Protein AF-A0A925YW30-F1 (afdb_monomer)

Sequence (113 aa):
MREVQIYVQTLQQWRKRVFTVETRYPPSVYTAKISVETAEELSKDDKESLELTLLRVLEEKLRSDFKLLLEDTEEKGGFLETGALEKLSKKLERYMQKAVAPYELRQWSAAID

Solvent-accessible surface area (backbone atoms only — not comparable to full-atom values): 6564 Å² total; per-residue (Å²): 135,80,84,7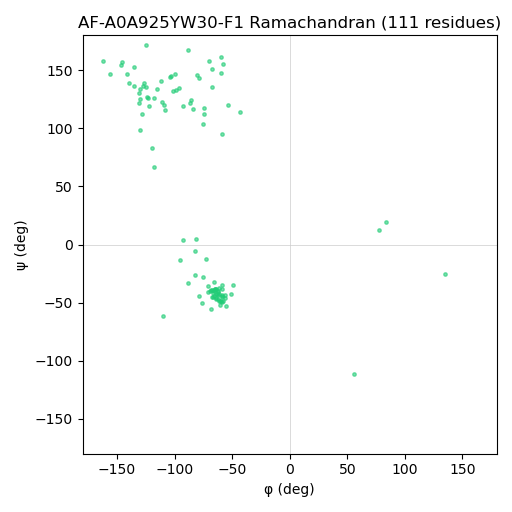7,77,73,47,79,50,76,51,73,51,77,57,91,44,32,40,40,39,39,37,35,38,39,87,45,89,43,33,40,41,40,39,41,31,39,67,56,81,69,54,71,68,55,49,53,52,50,49,55,48,53,47,46,44,54,69,49,52,47,45,50,54,50,44,53,50,62,68,65,51,80,82,70,86,83,57,75,57,100,57,53,59,59,53,49,44,56,50,50,51,55,51,47,54,63,66,46,65,89,53,72,58,70,49,70,52,72,50,68,86

Foldseek 3Di:
DDQDDWDKDKDWDDDFQKIKMWIDTPPAPKIKIKIFGAPHGDDPVVVVLLVVLLCCLVGPVLNVLVRVQQVVDDDDDRDRPDCSQVVSQVSSVVSVCVSCVVGHTPDMDMHMD

Radius of gyration: 14.93 Å; Cα contacts (8 Å, |Δi|>4): 155; chains: 1; bounding box: 40×22×43 Å

pLDDT: mean 88.9, std 11.85, range [49.44, 97.81]

Secondary structure (DSSP, 8-state):
-PPPP---EEEEEEETTEEEEEEE-TTS--EEEEEEEESSPPPHHHHHHHHHHHHHIIIIIIHHHHHHHHHHS--STTPPPTTHHHHHHHHHHHHHHHHHTTS-EEEEEEEE-

Mean predicted aligned error: 4.87 Å

Structure (mmCIF, N/CA/C/O backbone):
data_AF-A0A925YW30-F1
#
_entry.id   AF-A0A925YW30-F1
#
loop_
_atom_site.group_PDB
_atom_site.id
_atom_site.type_symbol
_atom_site.label_atom_id
_atom_site.label_alt_id
_atom_site.label_comp_id
_atom_site.label_asym_id
_atom_site.label_entity_id
_atom_site.label_seq_id
_atom_site.pdbx_PDB_ins_code
_atom_site.Cartn_x
_atom_site.Cartn_y
_atom_site.Cartn_z
_atom_site.occupancy
_atom_site.B_iso_or_equiv
_atom_site.auth_seq_id
_atom_site.auth_comp_id
_atom_site.auth_asym_id
_atom_site.auth_atom_id
_atom_site.pdbx_PDB_model_num
ATOM 1 N N . MET A 1 1 ? 25.604 -2.030 -14.489 1.00 56.94 1 MET A N 1
ATOM 2 C CA . MET A 1 1 ? 24.255 -1.858 -13.911 1.00 56.94 1 MET A CA 1
ATOM 3 C C . MET A 1 1 ? 24.096 -0.400 -13.525 1.00 56.94 1 MET A C 1
ATOM 5 O O . MET A 1 1 ? 24.996 0.125 -12.880 1.00 56.94 1 MET A O 1
ATOM 9 N N . ARG A 1 2 ? 23.034 0.265 -13.990 1.00 60.38 2 ARG A N 1
ATOM 10 C CA . ARG A 1 2 ? 22.665 1.619 -13.549 1.00 60.38 2 ARG A CA 1
ATOM 11 C C . ARG A 1 2 ? 21.826 1.447 -12.285 1.00 60.38 2 ARG A C 1
ATOM 13 O O . ARG A 1 2 ? 20.855 0.707 -12.329 1.00 60.38 2 ARG A O 1
ATOM 20 N N . GLU A 1 3 ? 22.221 2.069 -11.182 1.00 71.25 3 GLU A N 1
ATOM 21 C CA . GLU A 1 3 ? 21.423 2.044 -9.957 1.00 71.25 3 GLU A CA 1
ATOM 22 C C . GLU A 1 3 ? 20.364 3.148 -10.030 1.00 71.25 3 GLU A C 1
ATOM 24 O O . GLU A 1 3 ? 20.705 4.331 -10.097 1.00 71.25 3 GLU A O 1
ATOM 29 N N . VAL A 1 4 ? 19.082 2.773 -10.041 1.00 77.38 4 VAL A N 1
ATOM 30 C CA . VAL A 1 4 ? 17.984 3.748 -10.022 1.00 77.38 4 VAL A CA 1
ATOM 31 C C . VAL A 1 4 ? 17.668 4.104 -8.573 1.00 77.38 4 VAL A C 1
ATOM 33 O O . VAL A 1 4 ? 17.332 3.242 -7.756 1.00 77.38 4 VAL A O 1
ATOM 36 N N . GLN A 1 5 ? 17.755 5.390 -8.234 1.00 82.94 5 GLN A N 1
ATOM 37 C CA . GLN A 1 5 ? 17.330 5.881 -6.927 1.00 82.94 5 GLN A CA 1
ATOM 38 C C . GLN A 1 5 ? 15.874 6.350 -6.990 1.00 82.94 5 GLN A C 1
ATOM 40 O O . GLN A 1 5 ? 15.547 7.275 -7.731 1.00 82.94 5 GLN A O 1
ATOM 45 N N . ILE A 1 6 ? 15.011 5.709 -6.198 1.00 85.31 6 ILE A N 1
ATOM 46 C CA . ILE A 1 6 ? 13.602 6.082 -6.039 1.00 85.31 6 ILE A CA 1
ATOM 47 C C . ILE A 1 6 ? 13.408 6.668 -4.646 1.00 85.31 6 ILE A C 1
ATOM 49 O O . ILE A 1 6 ? 13.652 6.002 -3.636 1.00 85.31 6 ILE A O 1
ATOM 53 N N . TYR A 1 7 ? 12.962 7.916 -4.600 1.00 89.12 7 TYR A N 1
ATOM 54 C CA . TYR A 1 7 ? 12.586 8.611 -3.378 1.00 89.12 7 TYR A CA 1
ATOM 55 C C . TYR A 1 7 ? 11.113 8.369 -3.054 1.00 89.12 7 TYR A C 1
ATOM 57 O O . TYR A 1 7 ? 10.351 7.869 -3.876 1.00 89.12 7 TYR A O 1
ATOM 65 N N . VAL A 1 8 ? 10.716 8.722 -1.835 1.00 93.56 8 VAL A N 1
ATOM 66 C CA . VAL A 1 8 ? 9.367 8.496 -1.315 1.00 93.56 8 VAL A CA 1
ATOM 67 C C . VAL A 1 8 ? 8.866 9.794 -0.708 1.00 93.56 8 VAL A C 1
ATOM 69 O O . VAL A 1 8 ? 9.571 10.422 0.082 1.00 93.56 8 VAL A O 1
ATOM 72 N N . GLN A 1 9 ? 7.659 10.199 -1.083 1.00 95.06 9 GLN A N 1
ATOM 73 C CA . GLN A 1 9 ? 6.948 11.302 -0.445 1.00 95.06 9 GLN A CA 1
ATOM 74 C C . GLN A 1 9 ? 5.556 10.820 -0.069 1.00 95.06 9 GLN A C 1
ATOM 76 O O . GLN A 1 9 ? 4.747 10.549 -0.955 1.00 95.06 9 GLN A O 1
ATOM 81 N N . THR A 1 10 ? 5.290 10.718 1.230 1.00 96.50 10 THR A N 1
ATOM 82 C CA . THR A 1 10 ? 4.057 10.126 1.749 1.00 96.50 10 THR A CA 1
ATOM 83 C C . THR A 1 10 ? 3.214 11.160 2.479 1.00 96.50 10 THR A C 1
ATOM 85 O O . THR A 1 10 ? 3.709 11.922 3.309 1.00 96.50 10 THR A O 1
ATOM 88 N N . LEU A 1 11 ? 1.920 11.168 2.176 1.00 96.69 11 LEU A N 1
ATOM 89 C CA . LEU A 1 11 ? 0.892 11.912 2.887 1.00 96.69 11 LEU A CA 1
ATOM 90 C C . LEU A 1 11 ? -0.102 10.913 3.460 1.00 96.69 11 LEU A C 1
ATOM 92 O O . LEU A 1 11 ? -0.666 10.108 2.725 1.00 96.69 11 LEU A O 1
ATOM 96 N N . GLN A 1 12 ? -0.346 10.983 4.762 1.00 96.00 12 GLN A N 1
ATOM 97 C CA . GLN A 1 12 ? -1.265 10.082 5.445 1.00 96.00 12 GLN A CA 1
ATOM 98 C C . GLN A 1 12 ? -2.171 10.837 6.406 1.00 96.00 12 GLN A C 1
ATOM 100 O O . GLN A 1 12 ? -1.813 11.895 6.925 1.00 96.00 12 GLN A O 1
ATOM 105 N N . GLN A 1 13 ? -3.357 10.291 6.643 1.00 96.94 13 GLN A N 1
ATOM 106 C CA . GLN A 1 13 ? -4.298 10.842 7.607 1.00 96.94 13 GLN A CA 1
ATOM 107 C C . GLN A 1 13 ? -5.262 9.768 8.106 1.00 96.94 13 GLN A C 1
ATOM 109 O O . GLN A 1 13 ? -5.726 8.912 7.349 1.00 96.94 13 GLN A O 1
ATOM 114 N N . TRP A 1 14 ? -5.645 9.911 9.370 1.00 96.19 14 TRP A N 1
ATOM 115 C CA . TRP A 1 14 ? -6.814 9.262 9.943 1.00 96.19 14 TRP A CA 1
ATOM 116 C C . TRP A 1 14 ? -7.990 10.236 9.974 1.00 96.19 14 TRP A C 1
ATOM 118 O O . TRP A 1 14 ? -7.874 11.375 10.426 1.00 96.19 14 TRP A O 1
ATOM 128 N N . ARG A 1 15 ? -9.158 9.774 9.531 1.00 94.50 15 ARG A N 1
ATOM 129 C CA . ARG A 1 15 ? -10.443 10.462 9.679 1.00 94.50 15 ARG A CA 1
ATOM 130 C C . ARG A 1 15 ? -11.461 9.483 10.242 1.00 94.50 15 ARG A C 1
ATOM 132 O O . ARG A 1 15 ? -12.058 8.698 9.508 1.00 94.50 15 ARG A O 1
ATOM 139 N N . LYS A 1 16 ? -11.685 9.548 11.557 1.00 91.75 16 LYS A N 1
ATOM 140 C CA . LYS A 1 16 ? -12.537 8.596 12.290 1.00 91.75 16 LYS A CA 1
ATOM 141 C C . LYS A 1 16 ? -12.053 7.154 12.052 1.00 91.75 16 LYS A C 1
ATOM 143 O O . LYS A 1 16 ? -10.968 6.805 12.498 1.00 91.75 16 LYS A O 1
ATOM 148 N N . ARG A 1 17 ? -12.839 6.352 11.327 1.00 95.00 17 ARG A N 1
ATOM 149 C CA . ARG A 1 17 ? -12.583 4.938 10.995 1.00 95.00 17 ARG A CA 1
ATOM 150 C C . ARG A 1 17 ? -11.871 4.738 9.658 1.00 95.00 17 ARG A C 1
ATOM 152 O O . ARG A 1 17 ? -11.713 3.611 9.211 1.00 95.00 17 ARG A O 1
ATOM 159 N N . VAL A 1 18 ? -11.497 5.827 8.991 1.00 96.69 18 VAL A N 1
ATOM 160 C CA . VAL A 1 18 ? -10.881 5.777 7.668 1.00 96.69 18 VAL A CA 1
ATOM 161 C C . VAL A 1 18 ? -9.430 6.208 7.771 1.00 96.69 18 VAL A C 1
ATOM 163 O O . VAL A 1 18 ? -9.147 7.326 8.203 1.00 96.69 18 VAL A O 1
ATOM 166 N N . PHE A 1 19 ? -8.526 5.340 7.339 1.00 97.62 19 PHE A N 1
ATOM 167 C CA . PHE A 1 19 ? -7.138 5.683 7.080 1.00 97.62 19 PHE A CA 1
ATOM 168 C C . PHE A 1 19 ? -6.929 5.849 5.583 1.00 97.62 19 PHE A C 1
ATOM 170 O O . PHE A 1 19 ? -7.330 4.990 4.800 1.00 97.62 19 PHE A O 1
ATOM 177 N N . THR A 1 20 ? -6.285 6.940 5.185 1.00 97.81 20 THR A N 1
ATOM 178 C CA . THR A 1 20 ? -5.854 7.141 3.800 1.00 97.81 20 THR A CA 1
ATOM 179 C C . THR A 1 20 ? -4.381 7.479 3.771 1.00 97.81 20 THR A C 1
ATOM 181 O O . THR A 1 20 ? -3.947 8.343 4.536 1.00 97.81 20 THR A O 1
ATOM 184 N N . VAL A 1 21 ? -3.653 6.869 2.843 1.00 97.56 21 VAL A N 1
ATOM 185 C CA . VAL A 1 21 ? -2.254 7.181 2.570 1.00 97.56 21 VAL A CA 1
ATOM 186 C C . VAL A 1 21 ? -2.017 7.274 1.064 1.00 97.56 21 VAL A C 1
ATOM 188 O O . VAL A 1 21 ? -2.522 6.463 0.290 1.00 97.56 21 VAL A O 1
ATOM 191 N N . GLU A 1 22 ? -1.273 8.294 0.657 1.00 97.19 22 GLU A N 1
ATOM 192 C CA . GLU A 1 22 ? -0.815 8.543 -0.705 1.00 97.19 22 GLU A CA 1
ATOM 193 C C . GLU A 1 22 ? 0.710 8.647 -0.690 1.00 97.19 22 GLU A C 1
ATOM 195 O O . GLU A 1 22 ? 1.263 9.470 0.037 1.00 97.19 22 GLU A O 1
ATOM 200 N N . THR A 1 23 ? 1.385 7.853 -1.514 1.00 96.94 23 THR A N 1
ATOM 201 C CA . THR A 1 23 ? 2.842 7.858 -1.642 1.00 96.94 23 THR A CA 1
ATOM 202 C C . THR A 1 23 ? 3.247 8.094 -3.088 1.00 96.94 23 THR A C 1
ATOM 204 O O . THR A 1 23 ? 2.831 7.367 -3.988 1.00 96.94 23 THR A O 1
ATOM 207 N N . ARG A 1 24 ? 4.103 9.091 -3.307 1.00 94.75 24 ARG A N 1
ATOM 208 C CA . ARG A 1 24 ? 4.718 9.399 -4.605 1.00 94.75 24 ARG A CA 1
ATOM 209 C C . ARG A 1 24 ? 6.129 8.838 -4.673 1.00 94.75 24 ARG A C 1
ATOM 211 O O . ARG A 1 24 ? 6.846 8.874 -3.669 1.00 94.75 24 ARG A O 1
ATOM 218 N N . TYR A 1 25 ? 6.543 8.414 -5.868 1.00 90.81 25 TYR A N 1
ATOM 219 C CA . TYR A 1 25 ? 7.838 7.763 -6.100 1.00 90.81 25 TYR A CA 1
ATOM 220 C C . TYR A 1 25 ? 8.775 8.539 -7.053 1.00 90.81 25 TYR A C 1
ATOM 222 O O . TYR A 1 25 ? 9.061 8.049 -8.148 1.00 90.81 25 TYR A O 1
ATOM 230 N N . PRO A 1 26 ? 9.293 9.734 -6.702 1.00 87.31 26 PRO A N 1
ATOM 231 C CA . PRO A 1 26 ? 10.217 10.469 -7.573 1.00 87.31 26 PRO A CA 1
ATOM 232 C C . PRO A 1 26 ? 11.501 9.672 -7.895 1.00 87.31 26 PRO A C 1
ATOM 234 O O . PRO A 1 26 ? 11.983 8.943 -7.029 1.00 87.31 26 PRO A O 1
ATOM 237 N N . PRO A 1 27 ? 12.108 9.826 -9.088 1.00 80.56 27 PRO A N 1
ATOM 238 C CA . PRO A 1 27 ? 11.735 10.746 -10.167 1.00 80.56 27 PRO A CA 1
ATOM 239 C C . PRO A 1 27 ? 10.586 10.244 -11.058 1.00 80.56 27 PRO A C 1
ATOM 241 O O . PRO A 1 27 ? 10.265 10.899 -12.046 1.00 80.56 27 PRO A O 1
ATOM 244 N N . SER A 1 28 ? 9.970 9.100 -10.744 1.00 78.44 28 SER A N 1
ATOM 245 C CA . SER A 1 28 ? 8.810 8.619 -11.497 1.00 78.44 28 SER A CA 1
ATOM 246 C C . SER A 1 28 ? 7.574 9.489 -11.245 1.00 78.44 28 SER A C 1
ATOM 248 O O . SER A 1 28 ? 7.470 10.179 -10.228 1.00 78.44 28 SER A O 1
ATOM 250 N N . VAL A 1 29 ? 6.622 9.438 -12.176 1.00 84.00 29 VAL A N 1
ATOM 251 C CA . VAL A 1 29 ? 5.335 10.148 -12.073 1.00 84.00 29 VAL A CA 1
ATOM 252 C C . VAL A 1 29 ? 4.299 9.393 -11.235 1.00 84.00 29 VAL A C 1
ATOM 254 O O . VAL A 1 29 ? 3.220 9.925 -10.988 1.00 84.00 29 VAL A O 1
ATOM 257 N N . TYR A 1 30 ? 4.618 8.170 -10.802 1.00 88.88 30 TYR A N 1
ATOM 258 C CA . TYR A 1 30 ? 3.640 7.268 -10.211 1.00 88.88 30 TYR A CA 1
ATOM 259 C C . TYR A 1 30 ? 3.329 7.603 -8.755 1.00 88.88 30 TYR A C 1
ATOM 261 O O . TYR A 1 30 ? 4.207 7.953 -7.955 1.00 88.88 30 TYR A O 1
ATOM 269 N N . THR A 1 31 ? 2.059 7.428 -8.410 1.00 93.38 31 THR A N 1
ATOM 270 C CA . THR A 1 31 ? 1.514 7.641 -7.074 1.00 93.38 31 THR A CA 1
ATOM 271 C C . THR A 1 31 ? 0.703 6.426 -6.647 1.00 93.38 31 THR A C 1
ATOM 273 O O . THR A 1 31 ? -0.243 6.041 -7.321 1.00 93.38 31 THR A O 1
ATOM 276 N N . ALA A 1 32 ? 1.026 5.835 -5.500 1.00 96.06 32 ALA A N 1
ATOM 277 C CA . ALA A 1 32 ? 0.212 4.787 -4.897 1.00 96.06 32 ALA A CA 1
ATOM 278 C C . ALA A 1 32 ? -0.720 5.375 -3.837 1.00 96.06 32 ALA A C 1
ATOM 280 O O . ALA A 1 32 ? -0.294 6.167 -2.998 1.00 96.06 32 ALA A O 1
ATOM 281 N N . LYS A 1 33 ? -1.986 4.964 -3.851 1.00 97.00 33 LYS A N 1
ATOM 282 C CA . LYS A 1 33 ? -3.004 5.382 -2.884 1.00 97.00 33 LYS A CA 1
ATOM 283 C C . LYS A 1 33 ? -3.623 4.164 -2.230 1.00 97.00 33 LYS A C 1
ATOM 285 O O . LYS A 1 33 ? -3.987 3.210 -2.912 1.00 97.00 33 LYS A O 1
ATOM 290 N N . ILE A 1 34 ? -3.782 4.223 -0.915 1.00 97.44 34 ILE A N 1
ATOM 291 C CA . ILE A 1 34 ? -4.487 3.227 -0.114 1.00 97.44 34 ILE A CA 1
ATOM 292 C C . ILE A 1 34 ? -5.554 3.938 0.715 1.00 97.44 34 ILE A C 1
ATOM 294 O O . ILE A 1 34 ? -5.308 4.994 1.298 1.00 97.44 34 ILE A O 1
ATOM 298 N N . SER A 1 35 ? -6.729 3.321 0.804 1.00 97.69 35 SER A N 1
ATOM 299 C CA . SER A 1 35 ? -7.790 3.696 1.736 1.00 97.69 35 SER A CA 1
ATOM 300 C C . SER A 1 35 ? -8.274 2.455 2.474 1.00 97.69 35 SER A C 1
ATOM 302 O O . SER A 1 35 ? -8.510 1.421 1.848 1.00 97.69 35 SER A O 1
ATOM 304 N N . VAL A 1 36 ? -8.422 2.551 3.791 1.00 97.38 36 VAL A N 1
ATOM 305 C CA . VAL A 1 36 ? -8.913 1.477 4.657 1.00 97.38 36 VAL A CA 1
ATOM 306 C C . VAL A 1 36 ? -10.008 2.035 5.557 1.00 97.38 36 VAL A C 1
ATOM 308 O O . VAL A 1 36 ? -9.762 2.974 6.308 1.00 97.38 36 VAL A O 1
ATOM 311 N N . GLU A 1 37 ? -11.208 1.458 5.495 1.00 97.56 37 GLU A N 1
ATOM 312 C CA . GLU A 1 37 ? -12.322 1.750 6.403 1.00 97.56 37 GLU A CA 1
ATOM 313 C C . GLU A 1 37 ? -12.534 0.566 7.350 1.00 97.56 37 GLU A C 1
ATOM 315 O O . GLU A 1 37 ? -12.901 -0.535 6.929 1.00 97.56 37 GLU A O 1
ATOM 320 N N . THR A 1 38 ? -12.317 0.798 8.641 1.00 96.19 38 THR A N 1
ATOM 321 C CA . THR A 1 38 ? -12.493 -0.207 9.693 1.00 96.19 38 THR A CA 1
ATOM 322 C C . THR A 1 38 ? -13.972 -0.332 10.068 1.00 96.19 38 THR A C 1
ATOM 324 O O . THR A 1 38 ? -14.719 0.651 10.033 1.00 96.19 38 THR A O 1
ATOM 327 N N . ALA A 1 39 ? -14.424 -1.541 10.416 1.00 94.50 39 ALA A N 1
ATOM 328 C CA . ALA A 1 39 ? -15.815 -1.765 10.825 1.00 94.50 39 ALA A CA 1
ATOM 329 C C . ALA A 1 39 ? -16.149 -0.965 12.097 1.00 94.50 39 ALA A C 1
ATOM 331 O O . ALA A 1 39 ? -17.185 -0.295 12.188 1.00 94.50 39 ALA A O 1
ATOM 332 N N . GLU A 1 40 ? -15.204 -0.946 13.034 1.00 93.19 40 GLU A N 1
ATOM 333 C CA . GLU A 1 40 ? -15.289 -0.249 14.312 1.00 93.19 40 GLU A CA 1
ATOM 334 C C . GLU A 1 40 ? -14.116 0.712 14.507 1.00 93.19 40 GLU A C 1
ATOM 336 O O . GLU A 1 40 ? -13.188 0.769 13.699 1.00 93.19 40 GLU A O 1
ATOM 341 N N . GLU A 1 41 ? -14.175 1.535 15.552 1.00 92.25 41 GLU A N 1
ATOM 342 C CA . GLU A 1 41 ? -13.032 2.375 15.891 1.00 92.25 41 GLU A CA 1
ATOM 343 C C . GLU A 1 41 ? -11.935 1.524 16.535 1.00 92.25 41 GLU A C 1
ATOM 345 O O . GLU A 1 41 ? -12.135 0.945 17.597 1.00 92.25 41 GLU A O 1
ATOM 350 N N . LEU A 1 42 ? -10.778 1.465 15.875 1.00 93.38 42 LEU A N 1
ATOM 351 C CA . LEU A 1 42 ? -9.611 0.761 16.389 1.00 93.38 42 LEU A CA 1
ATOM 352 C C . LEU A 1 42 ? -9.035 1.451 17.629 1.00 93.38 42 LEU A C 1
ATOM 354 O O . LEU A 1 42 ? -9.092 2.681 17.765 1.00 93.38 42 LEU A O 1
ATOM 358 N N . SER A 1 43 ? -8.409 0.644 18.486 1.00 95.06 43 SER A N 1
ATOM 359 C CA . SER A 1 43 ? -7.575 1.141 19.576 1.00 95.06 43 SER A CA 1
ATOM 360 C C . SER A 1 43 ? -6.414 1.984 19.029 1.00 95.06 43 SER A C 1
ATOM 362 O O . SER A 1 43 ? -6.067 1.913 17.847 1.00 95.06 43 SER A O 1
ATOM 364 N N . LYS A 1 44 ? -5.804 2.814 19.881 1.00 94.56 44 LYS A N 1
ATOM 365 C CA . LYS 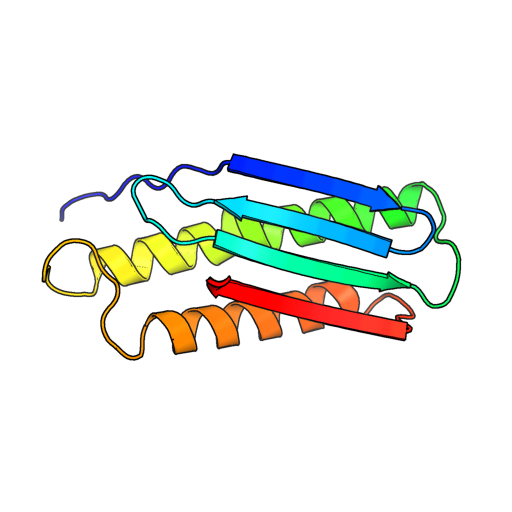A 1 44 ? -4.663 3.642 19.469 1.00 94.56 44 LYS A CA 1
ATOM 366 C C . LYS A 1 44 ? -3.498 2.778 18.963 1.00 94.56 44 LYS A C 1
ATOM 368 O O . LYS A 1 44 ? -2.958 3.068 17.900 1.00 94.56 44 LYS A O 1
ATOM 373 N N . ASP A 1 45 ? -3.188 1.701 19.676 1.00 95.88 45 ASP A N 1
ATOM 374 C CA . ASP A 1 45 ? -2.088 0.794 19.340 1.00 95.88 45 ASP A CA 1
ATOM 375 C C . ASP A 1 45 ? -2.350 0.070 18.008 1.00 95.88 45 ASP A C 1
ATOM 377 O O . ASP A 1 45 ? -1.453 -0.066 17.176 1.00 95.88 45 ASP A O 1
ATOM 381 N N . ASP A 1 46 ? -3.603 -0.320 17.749 1.00 94.94 46 ASP A N 1
ATOM 382 C CA . ASP A 1 46 ? -3.995 -0.940 16.480 1.00 94.94 46 ASP A CA 1
ATOM 383 C C . ASP A 1 46 ? -3.928 0.040 15.306 1.00 94.94 46 ASP A C 1
ATOM 385 O O . ASP A 1 46 ? -3.497 -0.350 14.218 1.00 94.94 46 ASP A O 1
ATOM 389 N N . LYS A 1 47 ? -4.321 1.308 15.515 1.00 95.06 47 LYS A N 1
ATOM 390 C CA . LYS A 1 47 ? -4.182 2.366 14.500 1.00 95.06 47 LYS A CA 1
ATOM 391 C C . LYS A 1 47 ? -2.715 2.559 14.124 1.00 95.06 47 LYS A C 1
ATOM 393 O O . LYS A 1 47 ? -2.402 2.560 12.937 1.00 95.06 47 LYS A O 1
ATOM 398 N N . GLU A 1 48 ? -1.830 2.672 15.113 1.00 95.75 48 GLU A N 1
ATOM 399 C CA . GLU A 1 48 ? -0.387 2.833 14.897 1.00 95.75 48 GLU A CA 1
ATOM 400 C C . GLU A 1 48 ? 0.224 1.603 14.204 1.00 95.75 48 GLU A C 1
ATOM 402 O O . GLU A 1 48 ? 0.994 1.738 13.254 1.00 95.75 48 GLU A O 1
ATOM 407 N N . SER A 1 49 ? -0.163 0.394 14.619 1.00 96.25 49 SER A N 1
ATOM 408 C CA . SER A 1 49 ? 0.312 -0.860 14.019 1.00 96.25 49 SER A CA 1
ATOM 409 C C . SER A 1 49 ? -0.119 -1.014 12.555 1.00 96.25 49 SER A C 1
ATOM 411 O O . SER A 1 49 ? 0.703 -1.336 11.685 1.00 96.25 49 SER A O 1
ATOM 413 N N . LEU A 1 50 ? -1.394 -0.740 12.255 1.00 95.75 50 LEU A N 1
ATOM 414 C CA . LEU A 1 50 ? -1.917 -0.781 10.892 1.00 95.75 50 LEU A CA 1
ATOM 415 C C . LEU A 1 50 ? -1.237 0.281 10.025 1.00 95.75 50 LEU A C 1
ATOM 417 O O . LEU A 1 50 ? -0.766 -0.033 8.934 1.00 95.75 50 LEU A O 1
ATOM 421 N N . GLU A 1 51 ? -1.131 1.513 10.522 1.00 96.31 51 GLU A N 1
ATOM 422 C CA . GLU A 1 51 ? -0.461 2.619 9.838 1.00 96.31 51 GLU A CA 1
ATOM 423 C C . GLU A 1 51 ? 0.984 2.264 9.469 1.00 96.31 51 GLU A C 1
ATOM 425 O O . GLU A 1 51 ? 1.347 2.309 8.293 1.00 96.31 51 GLU A O 1
ATOM 430 N N . LEU A 1 52 ? 1.789 1.814 10.437 1.00 96.75 52 LEU A N 1
ATOM 431 C CA . LEU A 1 52 ? 3.172 1.390 10.198 1.00 96.75 52 LEU A CA 1
ATOM 432 C C . LEU A 1 52 ? 3.258 0.250 9.180 1.00 96.75 52 LEU A C 1
ATOM 434 O O . LEU A 1 52 ? 4.172 0.210 8.353 1.00 96.75 52 LEU A O 1
ATOM 438 N N . THR A 1 53 ? 2.310 -0.684 9.220 1.00 97.00 53 THR A N 1
ATOM 439 C CA . THR A 1 53 ? 2.264 -1.800 8.274 1.00 97.00 53 THR A CA 1
ATOM 440 C C . THR A 1 53 ? 1.976 -1.313 6.855 1.00 97.00 53 THR A C 1
ATOM 442 O O . THR A 1 53 ? 2.658 -1.732 5.917 1.00 97.00 53 THR A O 1
ATOM 445 N N . LEU A 1 54 ? 1.005 -0.414 6.685 1.00 96.31 54 LEU A N 1
ATOM 446 C CA . LEU A 1 54 ? 0.638 0.159 5.388 1.00 96.31 54 LEU A CA 1
ATOM 447 C C . LEU A 1 54 ? 1.747 1.057 4.827 1.00 96.31 54 LEU A C 1
ATOM 449 O O . LEU A 1 54 ? 2.062 0.968 3.639 1.00 96.31 54 LEU A O 1
ATOM 453 N N . LEU A 1 55 ? 2.407 1.839 5.682 1.00 96.81 55 LEU A N 1
ATOM 454 C CA . LEU A 1 55 ? 3.597 2.603 5.316 1.00 96.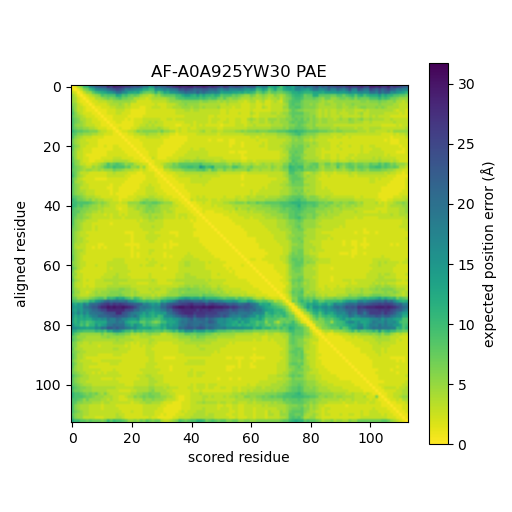81 55 LEU A CA 1
ATOM 455 C C . LEU A 1 55 ? 4.717 1.689 4.820 1.00 96.81 55 LEU A C 1
ATOM 457 O O . LEU A 1 55 ? 5.234 1.895 3.728 1.00 96.81 55 LEU A O 1
ATOM 461 N N . ARG A 1 56 ? 5.040 0.603 5.533 1.00 96.69 56 ARG A N 1
ATOM 462 C CA . ARG A 1 56 ? 6.044 -0.371 5.062 1.00 96.69 56 ARG A CA 1
ATOM 463 C C . ARG A 1 56 ? 5.684 -0.994 3.714 1.00 96.69 56 ARG A C 1
ATOM 465 O O . ARG A 1 56 ? 6.568 -1.281 2.904 1.00 96.69 56 ARG A O 1
ATOM 472 N N . VAL A 1 57 ? 4.396 -1.219 3.448 1.00 96.50 57 VAL A N 1
ATOM 473 C CA . VAL A 1 57 ? 3.945 -1.700 2.135 1.00 96.50 57 VAL A CA 1
ATOM 474 C C . VAL A 1 57 ? 4.295 -0.694 1.039 1.00 96.50 57 VAL A C 1
ATOM 476 O O . VAL A 1 57 ? 4.874 -1.098 0.031 1.00 96.50 57 VAL A O 1
ATOM 479 N N . LEU A 1 58 ? 3.996 0.590 1.232 1.00 95.56 58 LEU A N 1
ATOM 480 C CA . LEU A 1 58 ? 4.236 1.619 0.219 1.00 95.56 58 LEU A CA 1
ATOM 481 C C . LEU A 1 58 ? 5.711 2.022 0.111 1.00 95.56 58 LEU A C 1
ATOM 483 O O . LEU A 1 58 ? 6.272 2.045 -0.985 1.00 95.56 58 LEU A O 1
ATOM 487 N N . GLU A 1 59 ? 6.353 2.332 1.229 1.00 94.81 59 GLU A N 1
ATOM 488 C CA . GLU A 1 59 ? 7.663 2.983 1.254 1.00 94.81 59 GLU A CA 1
ATOM 489 C C . GLU A 1 59 ? 8.827 2.007 1.064 1.00 94.81 59 GLU A C 1
ATOM 491 O O . GLU A 1 59 ? 9.883 2.392 0.559 1.00 94.81 59 GLU A O 1
ATOM 496 N N . GLU A 1 60 ? 8.642 0.736 1.431 1.00 94.19 60 GLU A N 1
ATOM 497 C CA . GLU A 1 60 ? 9.694 -0.277 1.340 1.00 94.19 60 GLU A CA 1
ATOM 498 C C . GLU A 1 60 ? 9.395 -1.295 0.245 1.00 94.19 60 GLU A C 1
ATOM 500 O O . GLU A 1 60 ? 10.160 -1.403 -0.718 1.00 94.19 60 GLU A O 1
ATOM 505 N N . LYS A 1 61 ? 8.286 -2.038 0.367 1.00 94.62 61 LYS A N 1
ATOM 506 C CA . LYS A 1 61 ? 7.990 -3.163 -0.536 1.00 94.62 61 LYS A CA 1
ATOM 507 C C . LYS A 1 61 ? 7.688 -2.672 -1.942 1.00 94.62 61 LYS A C 1
ATOM 509 O O . LYS A 1 61 ? 8.378 -3.062 -2.882 1.00 94.62 61 LYS A O 1
ATOM 514 N N . LEU A 1 62 ? 6.708 -1.778 -2.076 1.00 93.56 62 LEU A N 1
ATOM 515 C CA . LEU A 1 62 ? 6.307 -1.265 -3.380 1.00 93.56 62 LEU A CA 1
ATOM 516 C C . LEU A 1 62 ? 7.431 -0.444 -4.020 1.00 93.56 62 LEU A C 1
ATOM 518 O O . LEU A 1 62 ? 7.701 -0.629 -5.201 1.00 93.56 62 LEU A O 1
ATOM 522 N N . ARG A 1 63 ? 8.163 0.370 -3.245 1.00 92.94 63 ARG A N 1
ATOM 523 C CA . ARG A 1 63 ? 9.368 1.067 -3.731 1.00 92.94 63 ARG A CA 1
ATOM 524 C C . ARG A 1 63 ? 10.410 0.106 -4.306 1.00 92.94 63 ARG A C 1
ATOM 526 O O . ARG A 1 63 ? 10.963 0.370 -5.370 1.00 92.94 63 ARG A O 1
ATOM 533 N N . SER A 1 64 ? 10.695 -0.991 -3.603 1.00 92.06 64 SER A N 1
ATOM 534 C CA . SER A 1 64 ? 11.660 -1.998 -4.063 1.00 92.06 64 SER A CA 1
ATOM 535 C C . SER A 1 64 ? 11.189 -2.661 -5.355 1.00 92.06 64 SER A C 1
ATOM 537 O O . SER A 1 64 ? 11.971 -2.812 -6.289 1.00 92.06 64 SER A O 1
ATOM 539 N N . ASP A 1 65 ? 9.898 -2.988 -5.444 1.00 91.25 65 ASP A N 1
ATOM 540 C CA . ASP A 1 65 ? 9.299 -3.541 -6.659 1.00 91.25 65 ASP A CA 1
ATOM 541 C C . ASP A 1 65 ? 9.334 -2.553 -7.838 1.00 91.25 65 ASP A C 1
ATOM 543 O O . ASP A 1 65 ? 9.599 -2.967 -8.967 1.00 91.25 65 ASP A O 1
ATOM 547 N N . PHE A 1 66 ? 9.114 -1.259 -7.585 1.00 88.00 66 PHE A N 1
ATOM 548 C CA . PHE A 1 66 ? 9.270 -0.196 -8.579 1.00 88.00 66 PHE A CA 1
ATOM 549 C C . PHE A 1 66 ? 10.711 -0.099 -9.083 1.00 88.00 66 PHE A C 1
ATOM 551 O O . PHE A 1 66 ? 10.921 -0.037 -10.292 1.00 88.00 66 PHE A O 1
ATOM 558 N N . LYS A 1 67 ? 11.699 -0.108 -8.176 1.00 87.31 67 LYS A N 1
ATOM 559 C CA . LYS A 1 67 ? 13.125 -0.046 -8.533 1.00 87.31 67 LYS A CA 1
ATOM 560 C C . LYS A 1 67 ? 13.508 -1.215 -9.429 1.00 87.31 67 LYS A C 1
ATOM 562 O O . LYS A 1 67 ? 14.058 -0.991 -10.499 1.00 87.31 67 LYS A O 1
ATOM 567 N N . LEU A 1 68 ? 13.136 -2.431 -9.031 1.00 87.12 68 LEU A N 1
ATOM 568 C CA . LEU A 1 68 ? 13.416 -3.635 -9.809 1.00 87.12 68 LEU A CA 1
ATOM 569 C C . LEU A 1 68 ? 12.807 -3.570 -11.210 1.00 87.12 68 LEU A C 1
ATOM 571 O O . LEU A 1 68 ? 13.479 -3.914 -12.172 1.00 87.12 68 LEU A O 1
ATOM 575 N N . LEU A 1 69 ? 11.558 -3.115 -11.341 1.00 84.00 69 LEU A N 1
ATOM 576 C CA . LEU A 1 69 ? 10.927 -3.025 -12.658 1.00 84.00 69 LEU A CA 1
ATOM 577 C C . LEU A 1 69 ? 11.549 -1.938 -13.531 1.00 84.00 69 LEU A C 1
ATOM 579 O O . LEU A 1 69 ? 11.751 -2.193 -14.709 1.00 84.00 69 LEU A O 1
ATOM 583 N N . LEU A 1 70 ? 11.885 -0.770 -12.975 1.00 79.31 70 LEU A N 1
ATOM 584 C CA . LEU A 1 70 ? 12.562 0.289 -13.732 1.00 79.31 70 LEU A CA 1
ATOM 585 C C . LEU A 1 70 ? 13.973 -0.115 -14.176 1.00 79.31 70 LEU A C 1
ATOM 587 O O . LEU A 1 70 ? 14.416 0.325 -15.231 1.00 79.31 70 LEU A O 1
ATOM 591 N N . GLU A 1 71 ? 14.673 -0.932 -13.386 1.00 79.81 71 GLU A N 1
ATOM 592 C CA . GLU A 1 71 ? 15.988 -1.473 -13.746 1.00 79.81 71 GLU A CA 1
ATOM 593 C C . GLU A 1 71 ? 15.903 -2.604 -14.791 1.00 79.81 71 GLU A C 1
ATOM 595 O O . GLU A 1 71 ? 16.856 -2.783 -15.548 1.00 79.81 71 GLU A O 1
ATOM 600 N N . ASP A 1 72 ? 14.787 -3.344 -14.842 1.00 76.44 72 ASP A N 1
ATOM 601 C CA . ASP A 1 72 ? 14.562 -4.495 -15.736 1.00 76.44 72 ASP A CA 1
ATOM 602 C C . ASP A 1 72 ? 13.966 -4.105 -17.103 1.00 76.44 72 ASP A C 1
ATOM 604 O O . ASP A 1 72 ? 14.285 -4.721 -18.118 1.00 76.44 72 ASP A O 1
ATOM 608 N N . THR A 1 73 ? 13.125 -3.066 -17.176 1.00 68.44 73 THR A N 1
ATOM 609 C CA . THR A 1 73 ? 12.641 -2.549 -18.469 1.00 68.44 73 THR A CA 1
ATOM 610 C C . THR A 1 73 ? 13.738 -1.755 -19.178 1.00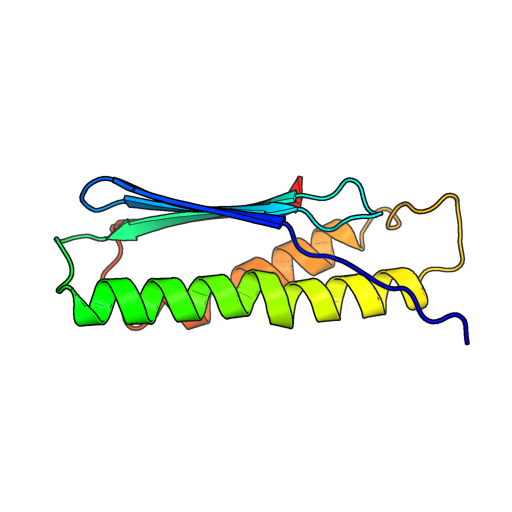 68.44 73 THR A C 1
ATOM 612 O O . THR A 1 73 ? 14.099 -0.665 -18.732 1.00 68.44 73 THR A O 1
ATOM 615 N N . GLU A 1 74 ? 14.244 -2.269 -20.305 1.00 52.25 74 GLU A N 1
ATOM 616 C CA . GLU A 1 74 ? 15.133 -1.525 -21.205 1.00 52.25 74 GLU A CA 1
ATOM 617 C C . GLU A 1 74 ? 14.478 -0.184 -21.598 1.00 52.25 74 GLU A C 1
ATOM 619 O O . GLU A 1 74 ? 13.376 -0.142 -22.144 1.00 52.25 74 GLU A O 1
ATOM 624 N N . GLU A 1 75 ? 15.145 0.927 -21.264 1.00 49.44 75 GLU A N 1
ATOM 625 C CA . GLU A 1 75 ? 14.643 2.302 -21.382 1.00 49.44 75 GLU A CA 1
ATOM 626 C C . GLU A 1 75 ? 13.899 2.585 -22.705 1.00 49.44 75 GLU A C 1
ATOM 628 O O . G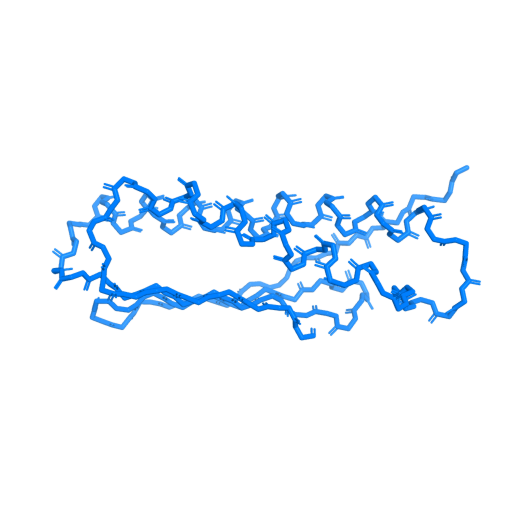LU A 1 75 ? 14.502 2.745 -23.768 1.00 49.44 75 GLU A O 1
ATOM 633 N N . LYS A 1 76 ? 12.592 2.857 -22.612 1.00 50.38 76 LYS A N 1
ATOM 634 C CA . LYS A 1 76 ? 11.933 3.849 -23.475 1.00 50.38 76 LYS A CA 1
ATOM 635 C C . LYS A 1 76 ? 11.332 4.966 -22.622 1.00 50.38 76 LYS A C 1
ATOM 637 O O . LYS A 1 76 ? 10.147 4.977 -22.314 1.00 50.38 76 LYS A O 1
ATOM 642 N N . GLY A 1 77 ? 12.171 5.935 -22.249 1.00 54.84 77 GLY A N 1
ATOM 643 C CA . GLY A 1 77 ? 11.718 7.254 -21.785 1.00 54.84 77 GLY A CA 1
ATOM 644 C C . GLY A 1 77 ? 11.314 7.386 -20.312 1.00 54.84 77 GLY A C 1
ATOM 645 O O . GLY A 1 77 ? 10.625 8.345 -19.985 1.00 54.84 77 GLY A O 1
ATOM 646 N N . GLY A 1 78 ? 11.727 6.474 -19.423 1.00 55.06 78 GLY A N 1
ATOM 647 C CA . GLY A 1 78 ? 11.459 6.593 -17.977 1.00 55.06 78 GLY A CA 1
ATOM 648 C C . GLY A 1 78 ? 10.034 6.221 -17.549 1.00 55.06 78 GLY A C 1
ATOM 649 O O . GLY A 1 78 ? 9.646 6.482 -16.411 1.00 55.06 78 GLY A O 1
ATOM 650 N N . PHE A 1 79 ? 9.268 5.598 -18.445 1.00 63.03 79 PHE A N 1
ATOM 651 C CA . PHE A 1 79 ? 7.952 5.037 -18.161 1.00 63.03 79 PHE A CA 1
ATOM 652 C C . PHE A 1 79 ? 8.044 3.520 -18.038 1.00 63.03 79 PHE A C 1
ATOM 654 O O . PHE A 1 79 ? 8.803 2.874 -18.760 1.00 63.03 79 PHE A O 1
ATOM 661 N N . LEU A 1 80 ? 7.234 2.952 -17.147 1.00 66.75 80 LEU A N 1
ATOM 662 C CA . LEU A 1 80 ? 7.022 1.513 -17.110 1.00 66.75 80 LEU A CA 1
ATOM 663 C C . LEU A 1 80 ? 6.276 1.083 -18.378 1.00 66.75 80 LEU A C 1
ATOM 665 O O . LEU A 1 80 ? 5.288 1.710 -18.766 1.00 66.75 80 LEU A O 1
ATOM 669 N N . GLU A 1 81 ? 6.725 -0.003 -19.005 1.00 68.75 81 GLU A N 1
ATOM 670 C CA . GLU A 1 81 ? 6.036 -0.581 -20.159 1.00 68.75 81 GLU A CA 1
ATOM 671 C C . GLU A 1 81 ? 4.585 -0.962 -19.830 1.00 68.75 81 GLU A C 1
ATOM 673 O O . GLU A 1 81 ? 4.223 -1.249 -18.680 1.00 68.75 81 GLU A O 1
ATOM 678 N N . THR A 1 82 ? 3.747 -1.003 -20.868 1.00 63.25 82 THR A N 1
ATOM 679 C CA . THR A 1 82 ? 2.336 -1.394 -20.794 1.00 63.25 82 THR A CA 1
ATOM 680 C C . THR A 1 82 ? 2.219 -2.823 -20.241 1.00 63.25 82 THR A C 1
ATOM 682 O O . THR A 1 82 ? 2.368 -3.802 -20.962 1.00 63.25 82 THR A O 1
ATOM 685 N N . GLY A 1 83 ? 2.013 -2.945 -18.925 1.00 73.69 83 GLY A N 1
ATOM 686 C CA . GLY A 1 83 ? 1.923 -4.215 -18.189 1.00 73.69 83 GLY A CA 1
ATOM 687 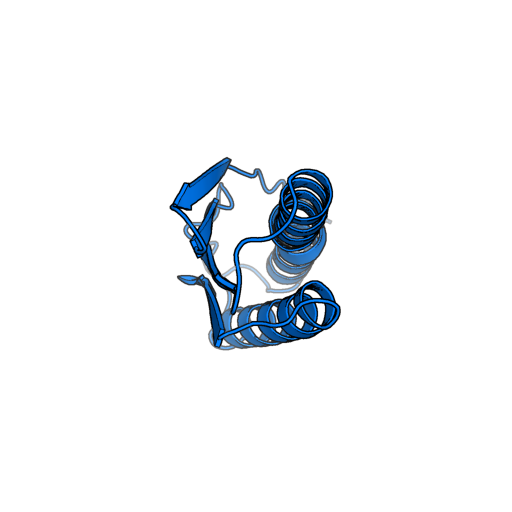C C . GLY A 1 83 ? 2.728 -4.244 -16.885 1.00 73.69 83 GLY A C 1
ATOM 688 O O . GLY A 1 83 ? 2.365 -4.961 -15.951 1.00 73.69 83 GLY A O 1
ATOM 689 N N . ALA A 1 84 ? 3.782 -3.435 -16.758 1.00 81.81 84 ALA A N 1
ATOM 690 C CA . ALA A 1 84 ? 4.550 -3.339 -15.515 1.00 81.81 84 ALA A CA 1
ATOM 691 C C . ALA A 1 84 ? 3.760 -2.629 -14.399 1.00 81.81 84 ALA A C 1
ATOM 693 O O . ALA A 1 84 ? 3.792 -3.078 -13.252 1.00 81.81 84 ALA A O 1
ATOM 694 N N . LEU A 1 85 ? 2.955 -1.616 -14.743 1.00 84.56 85 LEU A N 1
ATOM 695 C CA . LEU A 1 85 ? 2.025 -0.984 -13.799 1.00 84.56 85 LEU A CA 1
ATOM 696 C C . LEU A 1 85 ? 0.975 -1.979 -13.281 1.00 84.56 85 LEU A C 1
ATOM 698 O O . LEU A 1 85 ? 0.748 -2.067 -12.081 1.00 84.56 85 LEU A O 1
ATOM 702 N N . GLU A 1 86 ? 0.399 -2.805 -14.159 1.00 87.50 86 GLU A N 1
ATOM 703 C CA . GLU A 1 86 ? -0.572 -3.832 -13.759 1.00 87.50 86 GLU A CA 1
ATOM 704 C C . GLU A 1 86 ? 0.053 -4.870 -12.810 1.00 87.50 86 GLU A C 1
ATOM 706 O O . GLU A 1 86 ? -0.565 -5.283 -11.824 1.00 87.50 86 GLU A O 1
ATOM 711 N N . LYS A 1 87 ? 1.308 -5.271 -13.066 1.00 89.25 87 LYS A N 1
ATOM 712 C CA . LYS A 1 87 ? 2.066 -6.151 -12.162 1.00 89.25 87 LYS A CA 1
ATOM 713 C C . LYS A 1 87 ? 2.260 -5.504 -10.789 1.00 89.25 87 LYS A C 1
ATOM 715 O O . LYS A 1 87 ? 2.103 -6.196 -9.782 1.00 89.25 87 LYS A O 1
ATOM 720 N N . LEU A 1 88 ? 2.585 -4.211 -10.733 1.00 90.88 88 LEU A N 1
ATOM 721 C CA . LEU A 1 88 ? 2.729 -3.476 -9.473 1.00 90.88 88 LEU A CA 1
ATOM 722 C C . LEU A 1 88 ? 1.405 -3.352 -8.728 1.00 90.88 88 LEU A C 1
ATOM 724 O O . LEU A 1 88 ? 1.372 -3.645 -7.535 1.00 90.88 88 LEU A O 1
ATOM 728 N N . SER A 1 89 ? 0.313 -3.025 -9.419 1.00 92.31 89 SER A N 1
ATOM 729 C CA . SER A 1 89 ? -1.021 -2.958 -8.816 1.00 92.31 89 SER A CA 1
ATOM 730 C C . SER A 1 89 ? -1.418 -4.303 -8.203 1.00 92.31 89 SER A C 1
ATOM 732 O O . SER A 1 89 ? -1.800 -4.365 -7.037 1.00 92.31 89 SER A O 1
ATOM 734 N N . LYS A 1 90 ? -1.189 -5.415 -8.916 1.00 93.56 90 LYS A N 1
ATOM 735 C CA . LYS A 1 90 ? -1.415 -6.773 -8.385 1.00 93.56 90 LYS A CA 1
ATOM 736 C C . LYS A 1 90 ? -0.541 -7.097 -7.168 1.00 93.56 90 LYS A C 1
ATOM 738 O O . LYS A 1 90 ? -0.983 -7.803 -6.260 1.00 93.56 90 LYS A O 1
ATOM 743 N N . LYS A 1 91 ? 0.714 -6.632 -7.133 1.00 94.69 91 LYS A N 1
ATOM 744 C CA . LYS A 1 91 ? 1.589 -6.802 -5.958 1.00 94.69 91 LYS A CA 1
ATOM 745 C C . LYS A 1 91 ? 1.082 -5.984 -4.771 1.00 94.69 91 LYS A C 1
ATOM 747 O O . LYS A 1 91 ? 0.993 -6.529 -3.671 1.00 94.69 91 LYS A O 1
ATOM 752 N N . LEU A 1 92 ? 0.699 -4.729 -5.002 1.00 96.00 92 LEU A N 1
ATOM 753 C CA . LEU A 1 92 ? 0.128 -3.845 -3.991 1.00 96.00 92 LEU A CA 1
ATOM 754 C C . LEU A 1 92 ? -1.136 -4.451 -3.374 1.00 96.00 92 LEU A C 1
ATOM 756 O O . LEU A 1 92 ? -1.213 -4.562 -2.154 1.00 96.00 92 LEU A O 1
ATOM 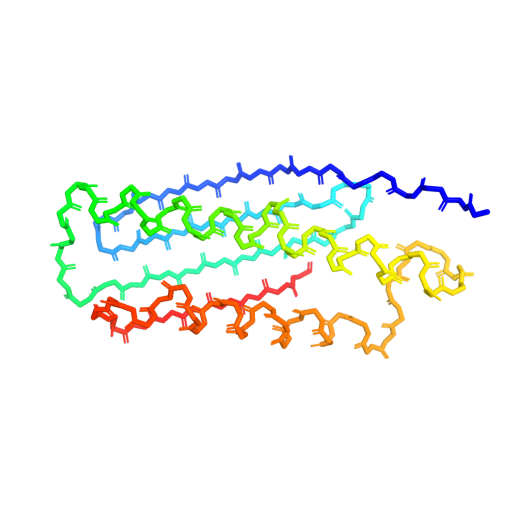760 N N . GLU A 1 93 ? -2.074 -4.937 -4.188 1.00 95.94 93 GLU A N 1
ATOM 761 C CA . GLU A 1 93 ? -3.278 -5.627 -3.707 1.00 95.94 93 GLU A CA 1
ATOM 762 C C . GLU A 1 93 ? -2.943 -6.826 -2.809 1.00 95.94 93 GLU A C 1
ATOM 764 O O . GLU A 1 93 ? -3.532 -6.990 -1.742 1.00 95.94 93 GLU A O 1
ATOM 769 N N . ARG A 1 94 ? -1.957 -7.649 -3.187 1.00 96.31 94 ARG A N 1
ATOM 770 C CA . ARG A 1 94 ? -1.524 -8.798 -2.370 1.00 96.31 94 ARG A CA 1
ATOM 771 C C . ARG A 1 94 ? -0.893 -8.371 -1.049 1.00 96.31 94 ARG A C 1
ATOM 773 O O . ARG A 1 94 ? -1.083 -9.042 -0.034 1.00 96.31 94 ARG A O 1
ATOM 780 N N . TYR A 1 95 ? -0.103 -7.299 -1.047 1.00 96.81 95 TYR A N 1
ATOM 781 C CA . TYR A 1 95 ? 0.463 -6.753 0.185 1.00 96.81 95 TYR A CA 1
ATOM 782 C C . TYR A 1 95 ? -0.625 -6.189 1.090 1.00 96.81 95 TYR A C 1
ATOM 784 O O . TYR A 1 95 ? -0.601 -6.459 2.289 1.00 96.81 95 TYR A O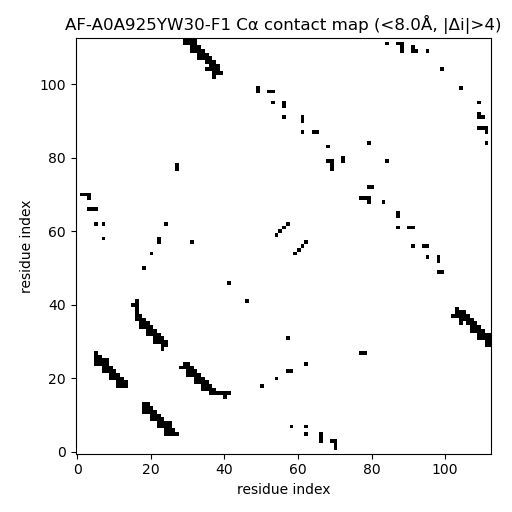 1
ATOM 792 N N . MET A 1 96 ? -1.598 -5.496 0.507 1.00 96.19 96 MET A N 1
ATOM 793 C CA . MET A 1 96 ? -2.758 -4.961 1.204 1.00 96.19 96 MET A CA 1
ATOM 794 C C . MET A 1 96 ? -3.589 -6.052 1.854 1.00 96.19 96 MET A C 1
ATOM 796 O O . MET A 1 96 ? -3.794 -5.999 3.060 1.00 96.19 96 MET A O 1
ATOM 800 N N . GLN A 1 97 ? -3.977 -7.083 1.099 1.00 95.88 97 GLN A N 1
ATOM 801 C CA . GLN A 1 97 ? -4.720 -8.231 1.627 1.00 95.88 97 GLN A CA 1
ATOM 802 C C . GLN A 1 97 ? -4.041 -8.832 2.861 1.00 95.88 97 GLN A C 1
ATOM 804 O O . GLN A 1 97 ? -4.707 -9.134 3.844 1.00 95.88 97 GLN A O 1
ATOM 809 N N . LYS A 1 98 ? -2.709 -8.965 2.837 1.00 95.50 98 LYS A N 1
ATOM 810 C CA . LYS A 1 98 ? -1.940 -9.468 3.984 1.00 95.50 98 LYS A CA 1
ATOM 811 C C . LYS A 1 98 ? -1.881 -8.478 5.146 1.00 95.50 98 LYS A C 1
ATOM 813 O O . LYS A 1 98 ? -1.964 -8.907 6.289 1.00 95.50 98 LYS A O 1
ATOM 818 N N . ALA A 1 99 ? -1.704 -7.190 4.858 1.00 94.88 99 ALA A N 1
ATOM 819 C CA . ALA A 1 99 ? -1.603 -6.142 5.870 1.00 94.88 99 ALA A CA 1
ATOM 820 C C . ALA A 1 99 ? -2.909 -5.972 6.651 1.00 94.88 99 ALA A C 1
ATOM 822 O O . ALA A 1 99 ? -2.880 -5.758 7.858 1.00 94.88 99 ALA A O 1
ATOM 823 N N . VAL A 1 100 ? -4.045 -6.091 5.962 1.00 95.44 100 VAL A N 1
ATOM 824 C CA . VAL A 1 100 ? -5.359 -5.840 6.555 1.00 95.44 100 VAL A CA 1
ATOM 825 C C . VAL A 1 100 ? -6.066 -7.087 7.076 1.00 95.44 100 VAL A C 1
ATOM 827 O O . VAL A 1 100 ? -7.027 -6.951 7.821 1.00 95.44 100 VAL A O 1
ATOM 830 N N . ALA A 1 101 ? -5.597 -8.290 6.727 1.00 94.81 101 ALA A N 1
ATOM 831 C CA . ALA A 1 101 ? -6.180 -9.559 7.176 1.00 94.81 101 ALA A CA 1
ATOM 832 C C . ALA A 1 101 ? -6.427 -9.677 8.697 1.00 94.81 101 ALA A C 1
ATOM 834 O O . ALA A 1 101 ? -7.411 -10.316 9.062 1.00 94.81 101 ALA A O 1
ATOM 835 N N . PRO A 1 102 ? -5.594 -9.101 9.590 1.00 94.38 102 PRO A N 1
ATOM 836 C CA . PRO A 1 102 ? -5.844 -9.159 11.033 1.00 94.38 102 PRO A CA 1
ATOM 837 C C . PRO A 1 102 ? -7.004 -8.280 11.524 1.00 94.38 102 PRO A C 1
ATOM 839 O O . PRO A 1 102 ? -7.394 -8.406 12.680 1.00 94.38 102 PRO A O 1
ATOM 842 N N . TYR A 1 103 ? -7.518 -7.371 10.691 1.00 93.81 103 TYR A N 1
ATOM 843 C CA . TYR A 1 103 ? -8.461 -6.332 11.096 1.00 93.81 103 TYR A CA 1
ATOM 844 C C . TYR A 1 103 ? -9.842 -6.561 10.487 1.00 93.81 103 TYR A C 1
ATOM 846 O O . TYR A 1 103 ? -9.980 -6.892 9.308 1.00 93.81 103 TYR A O 1
ATOM 854 N N . GLU A 1 104 ? -10.887 -6.296 11.270 1.00 92.81 104 GLU A N 1
ATOM 855 C CA . GLU A 1 104 ? -12.250 -6.259 10.749 1.00 92.81 104 GLU A CA 1
ATOM 856 C C . GLU A 1 104 ? -12.479 -4.966 9.961 1.00 92.81 104 GLU A C 1
ATOM 858 O O . GLU A 1 104 ? -12.638 -3.868 10.508 1.00 92.81 104 GLU A O 1
ATOM 863 N N . LEU A 1 105 ? -12.471 -5.098 8.637 1.00 93.75 105 LEU A N 1
ATOM 864 C CA . LEU A 1 105 ? -12.671 -3.988 7.718 1.00 93.75 105 LEU A CA 1
ATOM 865 C C . LEU A 1 105 ? -14.062 -4.005 7.104 1.00 93.75 105 LEU A C 1
ATOM 867 O O . LEU A 1 105 ? -14.591 -5.052 6.740 1.00 93.75 105 LEU A O 1
ATOM 871 N N . ARG A 1 106 ? -14.610 -2.809 6.895 1.00 94.56 106 ARG A N 1
ATOM 872 C CA . ARG A 1 106 ? -15.801 -2.628 6.068 1.00 94.56 106 ARG A CA 1
ATOM 873 C C . ARG A 1 106 ? -15.443 -2.657 4.587 1.00 94.56 106 ARG A C 1
ATOM 875 O O . ARG 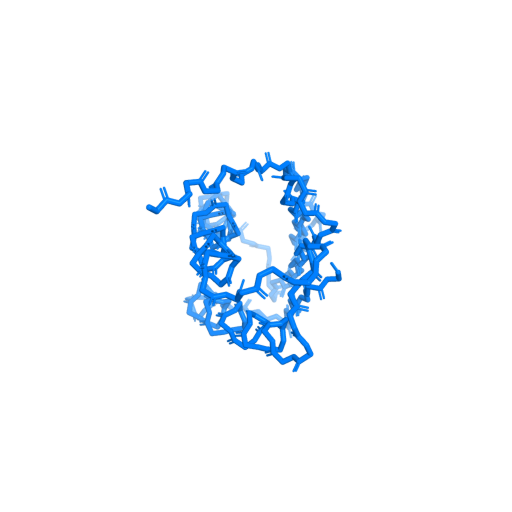A 1 106 ? -16.140 -3.282 3.796 1.00 94.56 106 ARG A O 1
ATOM 882 N N . GLN A 1 107 ? -14.371 -1.959 4.223 1.00 95.50 107 GLN A N 1
ATOM 883 C CA . GLN A 1 107 ? -13.837 -1.922 2.867 1.00 95.50 107 GLN A CA 1
ATOM 884 C C . GLN A 1 107 ? -12.395 -1.415 2.868 1.00 95.50 107 GLN A C 1
ATOM 886 O O . GLN A 1 107 ? -11.966 -0.703 3.777 1.00 95.50 107 GLN A O 1
ATOM 891 N N . TRP A 1 108 ? -11.654 -1.746 1.817 1.00 97.19 108 TRP A N 1
ATOM 892 C CA . TRP A 1 108 ? -10.375 -1.122 1.510 1.00 97.19 108 TRP A CA 1
ATOM 893 C C . TRP A 1 108 ? -10.193 -1.026 -0.003 1.00 97.19 108 TRP A C 1
ATOM 895 O O . TRP A 1 108 ? -10.802 -1.777 -0.765 1.00 97.19 108 TRP A O 1
ATOM 905 N N . SER A 1 109 ? -9.346 -0.100 -0.434 1.00 96.56 109 SER A N 1
ATOM 906 C CA . SER A 1 109 ? -8.971 0.080 -1.833 1.00 96.56 109 SER A CA 1
ATOM 907 C C . SER A 1 109 ? -7.493 0.413 -1.940 1.00 96.56 109 SER A C 1
ATOM 909 O O . SER A 1 109 ? -6.959 1.123 -1.085 1.00 96.56 109 SER A O 1
ATOM 911 N N . ALA A 1 110 ? -6.854 -0.040 -3.012 1.00 96.06 110 ALA A N 1
ATOM 912 C CA . ALA A 1 110 ? -5.498 0.349 -3.354 1.00 96.06 110 ALA A CA 1
ATOM 913 C C . ALA A 1 110 ? -5.374 0.562 -4.862 1.00 96.06 110 ALA A C 1
ATOM 915 O O . ALA A 1 110 ? -5.944 -0.200 -5.639 1.00 96.06 110 ALA A O 1
ATOM 916 N N . ALA A 1 111 ? -4.651 1.600 -5.263 1.00 94.06 111 ALA A N 1
ATOM 917 C CA . ALA A 1 111 ? -4.448 1.949 -6.662 1.00 94.06 111 ALA A CA 1
ATOM 918 C C . ALA A 1 111 ? -3.058 2.550 -6.867 1.00 94.06 111 ALA A C 1
ATOM 920 O O . ALA A 1 111 ? -2.476 3.109 -5.935 1.00 94.06 111 ALA A O 1
ATOM 921 N N . ILE A 1 112 ? -2.549 2.433 -8.090 1.00 92.06 112 ILE A N 1
ATOM 922 C CA . ILE A 1 112 ? -1.359 3.141 -8.554 1.00 92.06 112 ILE A CA 1
ATOM 923 C C . ILE A 1 112 ? -1.788 3.950 -9.774 1.00 92.06 112 ILE A C 1
ATOM 925 O O . ILE A 1 112 ? -2.256 3.364 -10.751 1.00 92.06 112 ILE A O 1
ATOM 929 N N . ASP A 1 113 ? -1.641 5.266 -9.672 1.00 85.88 113 ASP A N 1
ATOM 930 C CA . ASP A 1 113 ? -1.881 6.240 -10.738 1.00 85.88 113 ASP A CA 1
ATOM 931 C C . ASP A 1 113 ? -0.550 6.670 -11.368 1.00 85.88 113 ASP A C 1
ATOM 933 O O . ASP A 1 113 ? 0.428 6.865 -10.603 1.00 85.88 113 ASP A O 1
#

Nearest PDB structures (foldseek):
  5d06-assembly2_B  TM=8.851E-01  e=3.338E+00  Nakaseomyces glabratus CBS 138
  7ekw-assembly1_A  TM=7.724E-01  e=2.945E+00  Nakaseomyces glabratus CBS 138
  5d06-assembly1_A  TM=8.945E-01  e=4.862E+00  Nakaseomyces glabratus CBS 138
  7ekw-assembly1_B  TM=7.713E-01  e=5.511E+00  Nakaseomyces glabratus CBS 138
  6bab-assembly1_A  TM=2.823E-01  e=2.945E+00  Mus musculus